Protein AF-A0AAW6MC49-F1 (afdb_monomer)

Sequence (115 aa):
GIDCALLYDPEQFTVTNSKLVLSTPFEGDTVHLTRGFLIVYGQMAGERVCFIVNHWPSRGAKSPVRVHAAKQVRALTDSLLRTDKKLKLIVMGDMNDDPMDESMATLGARKYAKL

Solvent-accessible surface area (backbon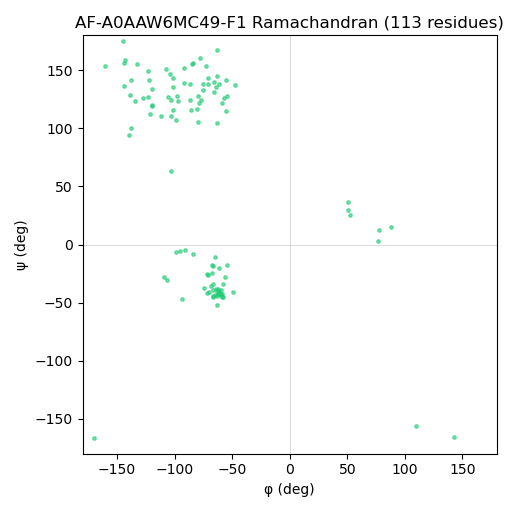e atoms only — not comparable to full-atom values): 6811 Å² total; per-residue (Å²): 94,67,90,75,85,84,89,80,56,71,93,59,40,46,78,75,49,74,47,78,45,68,51,78,56,64,96,71,41,81,83,80,43,51,64,38,37,38,36,40,33,28,38,39,92,93,39,57,36,36,40,38,37,38,54,46,60,51,74,91,48,65,66,69,56,35,35,51,51,20,46,52,52,32,53,49,52,53,53,52,41,71,76,36,80,79,56,45,73,45,82,46,71,44,63,60,68,56,84,86,36,68,29,36,50,59,43,62,56,75,71,80,74,83,124

Structure (mmCIF, N/CA/C/O backbone):
data_AF-A0AAW6MC49-F1
#
_entry.id   AF-A0AAW6MC49-F1
#
loop_
_atom_site.group_PDB
_atom_site.id
_atom_site.type_symbol
_atom_site.label_atom_id
_atom_site.label_alt_id
_atom_site.label_comp_id
_atom_site.label_asym_id
_atom_site.label_entity_id
_atom_site.label_seq_id
_atom_site.pdbx_PDB_ins_code
_atom_site.Cartn_x
_atom_site.Cartn_y
_atom_site.Cartn_z
_atom_site.occupancy
_atom_site.B_iso_or_equiv
_atom_site.auth_seq_id
_atom_site.auth_comp_id
_atom_site.auth_asym_id
_atom_site.auth_atom_id
_atom_site.pdbx_PDB_model_num
ATOM 1 N N . GLY A 1 1 ? 5.993 9.413 -10.305 1.00 64.44 1 GLY A N 1
ATOM 2 C CA . GLY A 1 1 ? 4.729 8.848 -9.781 1.00 64.44 1 GLY A CA 1
ATOM 3 C C . GLY A 1 1 ? 3.803 9.934 -9.256 1.00 64.44 1 GLY A C 1
ATOM 4 O O . GLY A 1 1 ? 4.238 11.078 -9.144 1.00 64.44 1 GLY A O 1
ATOM 5 N N . ILE A 1 2 ? 2.564 9.560 -8.934 1.00 78.25 2 ILE A N 1
ATOM 6 C CA . ILE A 1 2 ? 1.523 10.422 -8.347 1.00 78.25 2 ILE A CA 1
ATOM 7 C C . ILE A 1 2 ? 1.431 10.141 -6.841 1.00 78.25 2 ILE A C 1
ATOM 9 O O . ILE A 1 2 ? 1.612 8.998 -6.419 1.00 78.25 2 ILE A O 1
ATOM 13 N N . ASP A 1 3 ? 1.190 11.179 -6.041 1.00 86.75 3 ASP A N 1
ATOM 14 C CA . ASP A 1 3 ? 0.983 11.039 -4.599 1.00 86.75 3 ASP A CA 1
ATOM 15 C C . ASP A 1 3 ? -0.413 10.476 -4.297 1.00 86.75 3 ASP A C 1
ATOM 17 O O . ASP A 1 3 ? -1.403 10.847 -4.927 1.00 86.75 3 ASP A O 1
ATOM 21 N N . CYS A 1 4 ? -0.487 9.557 -3.336 1.00 94.19 4 CYS A N 1
ATOM 22 C CA . CYS A 1 4 ? -1.746 8.951 -2.909 1.00 94.19 4 CYS A CA 1
ATOM 23 C C . CYS A 1 4 ? -2.358 9.723 -1.736 1.00 94.19 4 CYS A C 1
ATOM 25 O O . CYS A 1 4 ? -1.640 10.279 -0.907 1.00 94.19 4 CYS A O 1
ATOM 27 N N . ALA A 1 5 ? -3.685 9.677 -1.628 1.00 95.62 5 ALA A N 1
ATOM 28 C CA . ALA A 1 5 ? -4.442 10.173 -0.485 1.00 95.62 5 ALA A CA 1
ATOM 29 C C . ALA A 1 5 ? -5.475 9.125 -0.047 1.00 95.62 5 ALA A C 1
ATOM 31 O O . ALA A 1 5 ? -5.906 8.300 -0.853 1.00 95.62 5 ALA A O 1
ATOM 32 N N . LEU A 1 6 ? -5.877 9.177 1.224 1.00 97.44 6 LEU A N 1
ATOM 33 C CA . LEU A 1 6 ? -6.994 8.403 1.760 1.00 97.44 6 LEU A CA 1
ATOM 34 C C . LEU A 1 6 ? -8.028 9.376 2.326 1.00 97.44 6 LEU A C 1
ATOM 36 O O . LEU A 1 6 ? -7.766 10.043 3.325 1.00 97.44 6 LEU A O 1
ATOM 40 N N . LEU A 1 7 ? -9.191 9.450 1.683 1.00 97.56 7 LEU A N 1
ATOM 41 C CA . LEU A 1 7 ? -10.367 10.096 2.257 1.00 97.56 7 LEU A CA 1
ATOM 42 C C . LEU A 1 7 ? -11.117 9.067 3.100 1.00 97.56 7 LEU A C 1
ATOM 44 O O . LEU A 1 7 ? -11.241 7.911 2.696 1.00 97.56 7 LEU A O 1
ATOM 48 N N . TYR A 1 8 ? -11.593 9.483 4.268 1.00 97.81 8 TYR A N 1
ATOM 49 C CA . TYR A 1 8 ? -12.289 8.612 5.205 1.00 97.81 8 TYR A CA 1
ATOM 50 C C . TYR A 1 8 ? -13.408 9.368 5.919 1.00 97.81 8 TYR A C 1
ATOM 52 O O . TYR A 1 8 ? -13.364 10.592 6.042 1.00 97.81 8 TYR A O 1
ATOM 60 N N . ASP A 1 9 ? -14.396 8.616 6.392 1.00 98.00 9 ASP A N 1
ATOM 61 C CA . ASP A 1 9 ? -15.457 9.114 7.258 1.00 98.00 9 ASP A CA 1
ATOM 62 C C . ASP A 1 9 ? -14.980 9.072 8.725 1.00 98.00 9 ASP A C 1
ATOM 64 O O . ASP A 1 9 ? -14.707 7.977 9.236 1.00 98.00 9 ASP A O 1
ATOM 68 N N . PRO A 1 10 ? -14.844 10.223 9.413 1.00 97.62 10 PRO A N 1
ATOM 69 C CA . PRO A 1 10 ? -14.376 10.265 10.795 1.00 97.62 10 PRO A CA 1
ATOM 70 C C . PRO A 1 10 ? -15.346 9.618 11.795 1.00 97.62 10 PRO A C 1
ATOM 72 O O . PRO A 1 10 ? -14.905 9.263 12.888 1.00 97.62 10 PRO A O 1
ATOM 75 N N . GLU A 1 11 ? -16.624 9.426 11.446 1.00 97.94 11 GLU A N 1
ATOM 76 C CA . GLU A 1 11 ? -17.574 8.689 12.293 1.00 97.94 11 GLU A CA 1
ATOM 77 C C . GLU A 1 11 ? -17.285 7.180 12.302 1.00 97.94 11 GLU A C 1
ATOM 79 O O . GLU A 1 11 ? -17.601 6.489 13.271 1.00 97.94 11 GLU A O 1
ATOM 84 N N . GLN A 1 12 ? -16.646 6.661 11.248 1.00 97.81 12 GLN A N 1
ATOM 85 C CA . GLN A 1 12 ? -16.361 5.230 11.094 1.00 97.81 12 GLN A CA 1
ATOM 86 C C . GLN A 1 12 ? -14.892 4.870 11.314 1.00 97.81 12 GLN A C 1
ATOM 88 O O . GLN A 1 12 ? -14.590 3.759 11.759 1.00 97.81 12 GLN A O 1
ATOM 93 N N . PHE A 1 13 ? -13.971 5.785 11.005 1.00 98.44 13 PHE A N 1
ATOM 94 C CA . PHE A 1 13 ? -12.537 5.539 11.076 1.00 98.44 13 PHE A CA 1
ATOM 95 C C . PHE A 1 13 ? -11.798 6.685 11.761 1.00 98.44 13 PHE A C 1
ATOM 97 O O . PHE A 1 13 ? -11.821 7.829 11.313 1.00 98.44 13 PHE A O 1
ATOM 104 N N . THR A 1 14 ? -11.067 6.368 12.828 1.00 98.31 14 THR A N 1
ATOM 105 C CA . THR A 1 14 ? -10.178 7.328 13.494 1.00 98.31 14 THR A CA 1
ATOM 106 C C . THR A 1 14 ? -8.731 7.045 13.112 1.00 98.31 14 THR A C 1
ATOM 108 O O . THR A 1 14 ? -8.160 6.039 13.540 1.00 98.31 14 THR A O 1
ATOM 111 N N . VAL A 1 15 ? -8.121 7.942 12.334 1.00 98.38 15 VAL A N 1
ATOM 112 C CA . VAL A 1 15 ? -6.692 7.877 11.998 1.00 98.38 15 VAL A CA 1
ATOM 113 C C . VAL A 1 15 ? -5.849 8.084 13.255 1.00 98.38 15 VAL A C 1
ATOM 115 O O . VAL A 1 15 ? -6.052 9.034 14.005 1.00 98.38 15 VAL A O 1
ATOM 118 N N . THR A 1 16 ? -4.874 7.20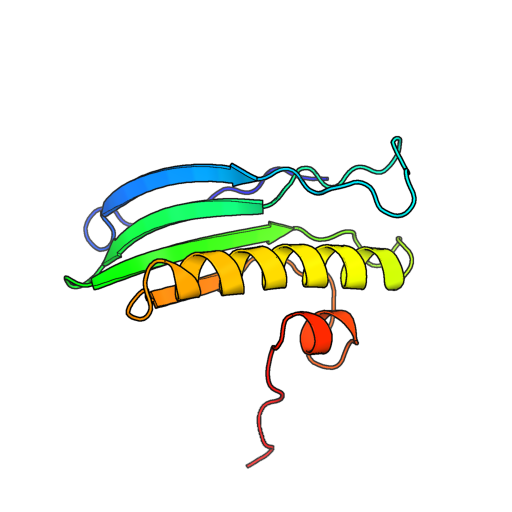5 13.471 1.00 98.06 16 THR A N 1
ATOM 119 C CA . THR A 1 16 ? -3.907 7.305 14.574 1.00 98.06 16 THR A CA 1
ATOM 120 C C . THR A 1 16 ? -2.508 7.667 14.094 1.00 98.06 16 THR A C 1
ATOM 122 O O . THR A 1 16 ? -1.743 8.266 14.845 1.00 98.06 16 THR A O 1
ATOM 125 N N . ASN A 1 17 ? -2.151 7.309 12.857 1.00 97.75 17 ASN A N 1
ATOM 126 C CA . ASN A 1 17 ? -0.868 7.660 12.253 1.00 97.75 17 ASN A CA 1
ATOM 127 C C . ASN A 1 17 ? -0.935 7.542 10.722 1.00 97.75 17 ASN A C 1
ATOM 129 O O . ASN A 1 17 ? -1.667 6.708 10.191 1.00 97.75 17 ASN A O 1
ATOM 133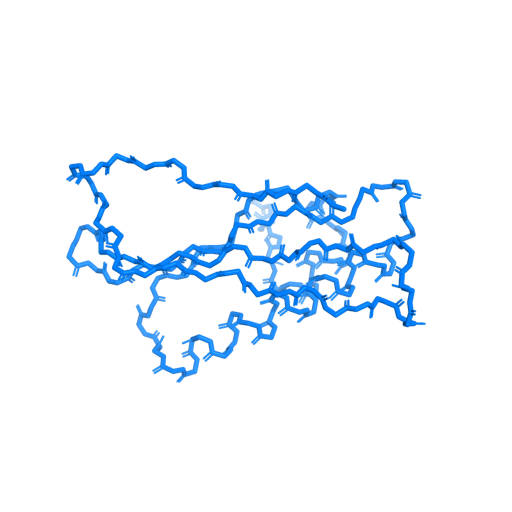 N N . SER A 1 18 ? -0.109 8.305 10.012 1.00 97.62 18 SER A N 1
ATOM 134 C CA . SER A 1 18 ? 0.126 8.148 8.578 1.00 97.62 18 SER A CA 1
ATOM 135 C C . SER A 1 18 ? 1.609 8.293 8.254 1.00 97.62 18 SER A C 1
ATOM 137 O O . SER A 1 18 ? 2.286 9.163 8.802 1.00 97.62 18 SER A O 1
ATOM 139 N N . LYS A 1 19 ? 2.113 7.483 7.325 1.00 95.69 19 LYS A N 1
ATOM 140 C CA . LYS A 1 19 ? 3.501 7.534 6.865 1.00 95.69 19 LYS A CA 1
ATOM 141 C C . LYS A 1 19 ? 3.584 7.235 5.375 1.00 95.69 19 LYS A C 1
ATOM 143 O O . LYS A 1 19 ? 3.005 6.261 4.909 1.00 95.69 19 LYS A O 1
ATOM 148 N N . LEU A 1 20 ? 4.389 8.008 4.652 1.00 95.56 20 LEU A N 1
ATOM 149 C CA . LEU A 1 20 ? 4.824 7.649 3.306 1.00 95.56 20 LEU A CA 1
ATOM 150 C C . LEU A 1 20 ? 6.082 6.775 3.390 1.00 95.56 20 LEU A C 1
ATOM 152 O O . LEU A 1 20 ? 7.085 7.175 3.986 1.00 95.56 20 LEU A O 1
ATOM 156 N N . VAL A 1 21 ? 6.038 5.583 2.797 1.00 95.12 21 VAL A N 1
ATOM 157 C CA . VAL A 1 21 ? 7.231 4.754 2.583 1.00 95.12 21 VAL A CA 1
ATOM 158 C C . VAL A 1 21 ? 7.661 4.897 1.135 1.00 95.12 21 VAL A C 1
ATOM 160 O O . VAL A 1 21 ? 6.925 4.509 0.235 1.00 95.12 21 VAL A O 1
ATOM 163 N N . LEU A 1 22 ? 8.848 5.455 0.905 1.00 92.56 22 LEU A N 1
ATOM 164 C CA . LEU A 1 22 ? 9.371 5.650 -0.445 1.00 92.56 22 LEU A CA 1
ATOM 165 C C . LEU A 1 22 ? 9.650 4.301 -1.117 1.00 92.56 22 LEU A C 1
ATOM 167 O O . LEU A 1 22 ? 10.179 3.386 -0.484 1.00 92.56 22 LEU A O 1
ATOM 171 N N . SER A 1 23 ? 9.320 4.201 -2.405 1.00 90.44 23 SER A N 1
ATOM 172 C CA . SER A 1 23 ? 9.721 3.050 -3.212 1.00 90.44 23 SER A CA 1
ATOM 173 C C . SER A 1 23 ? 11.219 3.117 -3.467 1.00 90.44 23 SER A C 1
ATOM 175 O O . SER A 1 23 ? 11.753 4.166 -3.828 1.00 90.44 23 SER A O 1
ATOM 177 N N . THR A 1 24 ? 11.894 1.981 -3.368 1.00 92.44 24 THR A N 1
ATOM 178 C CA . THR A 1 24 ? 13.257 1.843 -3.863 1.00 92.44 24 THR A CA 1
ATOM 179 C C . THR A 1 24 ? 13.255 1.858 -5.398 1.00 92.44 24 THR A C 1
ATOM 181 O O . THR A 1 24 ? 12.322 1.321 -6.014 1.00 92.44 24 THR A O 1
ATOM 184 N N . PRO A 1 25 ? 14.267 2.474 -6.033 1.00 90.50 25 PRO A N 1
ATOM 185 C CA . PRO A 1 25 ? 14.448 2.430 -7.481 1.00 90.50 25 PRO A CA 1
ATOM 186 C C . PRO A 1 25 ? 14.512 0.999 -8.019 1.00 90.50 25 PRO A C 1
ATOM 188 O O . PRO A 1 25 ? 15.129 0.129 -7.402 1.00 90.50 25 PRO A O 1
ATOM 191 N N . PHE A 1 26 ? 13.921 0.762 -9.189 1.00 89.88 26 PHE A N 1
ATOM 192 C CA . PHE A 1 26 ? 14.136 -0.481 -9.925 1.00 89.88 26 PHE A CA 1
ATOM 193 C C . PHE A 1 26 ? 15.481 -0.397 -10.653 1.00 89.88 26 PHE A C 1
ATOM 195 O O . PHE A 1 26 ? 15.692 0.541 -11.413 1.00 89.88 26 PHE A O 1
ATOM 202 N N . GLU A 1 27 ? 16.399 -1.331 -10.386 1.00 90.88 27 GLU A N 1
ATOM 203 C CA . GLU A 1 27 ? 17.730 -1.398 -11.028 1.00 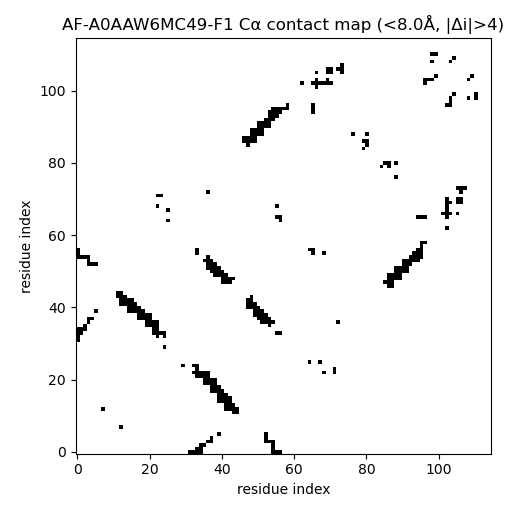90.88 27 GLU A CA 1
ATOM 204 C C . GLU A 1 27 ? 18.526 -0.074 -10.992 1.00 90.88 27 GLU A C 1
ATOM 206 O O . GLU A 1 27 ? 19.336 0.212 -11.866 1.00 90.88 27 GLU A O 1
ATOM 211 N N . GLY A 1 28 ? 18.306 0.747 -9.959 1.00 85.06 28 GLY A N 1
ATOM 212 C CA . GLY A 1 28 ? 18.977 2.040 -9.816 1.00 85.06 28 GLY A CA 1
ATOM 213 C C . GLY A 1 28 ? 18.425 3.163 -10.702 1.00 85.06 28 GLY A C 1
ATOM 214 O O . GLY A 1 28 ? 19.061 4.209 -10.775 1.00 85.06 28 GLY A O 1
ATOM 215 N N . ASP A 1 29 ? 17.259 2.995 -11.342 1.00 82.12 29 ASP A N 1
ATOM 216 C CA . ASP A 1 29 ? 16.607 4.057 -12.123 1.00 82.12 29 ASP A CA 1
ATOM 217 C C . ASP A 1 29 ? 16.218 5.245 -11.226 1.00 82.12 29 ASP A C 1
ATOM 219 O O . ASP A 1 29 ? 15.249 5.197 -10.466 1.00 82.12 29 ASP A O 1
ATOM 223 N N . THR A 1 30 ? 16.985 6.328 -11.321 1.00 79.62 30 THR A N 1
ATOM 224 C CA . THR A 1 30 ? 16.758 7.580 -10.587 1.00 79.62 30 THR A CA 1
ATOM 225 C C . THR A 1 30 ? 15.883 8.578 -11.342 1.00 79.62 30 THR A C 1
ATOM 227 O O . THR A 1 30 ? 15.540 9.623 -10.789 1.00 79.62 30 THR A O 1
ATOM 230 N N . VAL A 1 31 ? 15.499 8.269 -12.584 1.00 75.62 31 VAL A N 1
ATOM 231 C CA . VAL A 1 31 ? 14.723 9.150 -13.462 1.00 75.62 31 VAL A CA 1
ATOM 232 C C . VAL A 1 31 ? 13.229 8.854 -13.324 1.00 75.62 31 VAL A C 1
ATOM 234 O O . VAL A 1 31 ? 12.431 9.772 -13.127 1.00 75.62 31 VAL A O 1
ATOM 237 N N . HIS A 1 32 ? 12.829 7.580 -13.349 1.00 75.69 32 HIS A N 1
ATOM 238 C CA . HIS A 1 32 ? 11.418 7.171 -13.309 1.00 75.69 32 HIS A CA 1
ATOM 239 C C . HIS A 1 32 ? 11.001 6.653 -11.930 1.00 75.69 32 HIS A C 1
ATOM 241 O O . HIS A 1 32 ? 10.605 5.501 -11.744 1.00 75.69 32 HIS A O 1
ATOM 247 N N . LEU A 1 33 ? 11.056 7.534 -10.931 1.00 75.00 33 LEU A N 1
ATOM 248 C CA . LEU A 1 33 ? 10.763 7.161 -9.550 1.00 75.00 33 LEU A CA 1
ATOM 249 C C . LEU A 1 33 ? 9.258 6.984 -9.278 1.00 75.00 33 LEU A C 1
ATOM 251 O O . LEU A 1 33 ? 8.406 7.837 -9.582 1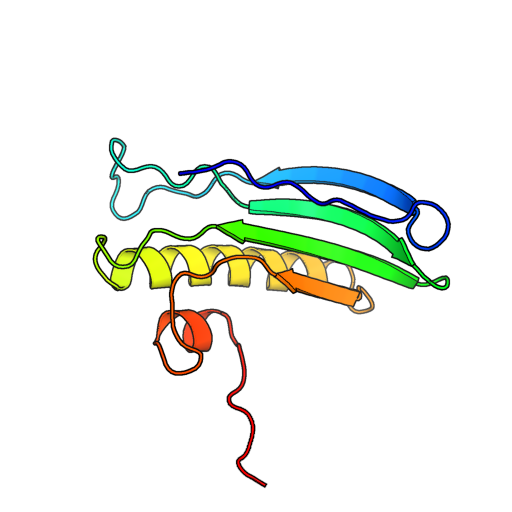.00 75.00 33 LEU A O 1
ATOM 255 N N . THR A 1 34 ? 8.938 5.878 -8.606 1.00 76.44 34 THR A N 1
ATOM 256 C CA . THR A 1 34 ? 7.656 5.700 -7.914 1.00 76.44 34 THR A CA 1
ATOM 257 C C . THR A 1 34 ? 7.733 6.444 -6.584 1.00 76.44 34 THR A C 1
ATOM 259 O O . THR A 1 34 ? 8.686 6.253 -5.834 1.00 76.44 34 THR A O 1
ATOM 262 N N . ARG A 1 35 ? 6.761 7.320 -6.289 1.00 79.62 35 ARG A N 1
ATOM 263 C CA . ARG A 1 35 ? 6.844 8.221 -5.123 1.00 79.62 35 ARG A CA 1
ATOM 264 C C . ARG A 1 35 ? 6.801 7.475 -3.788 1.00 79.62 35 ARG A C 1
ATOM 266 O O . ARG A 1 35 ? 7.492 7.868 -2.857 1.00 79.62 35 ARG A O 1
ATOM 273 N N . GLY A 1 36 ? 6.063 6.370 -3.708 1.00 90.81 36 GLY A N 1
ATOM 274 C CA . GLY A 1 36 ? 6.019 5.511 -2.529 1.00 90.81 36 GLY A CA 1
ATOM 275 C C . GLY A 1 36 ? 4.635 4.938 -2.263 1.00 90.81 36 GLY A C 1
ATOM 276 O O . GLY A 1 36 ? 3.753 4.990 -3.117 1.00 90.81 36 GLY A O 1
ATOM 277 N N . PHE A 1 37 ? 4.470 4.398 -1.062 1.00 95.81 37 PHE A N 1
ATOM 278 C CA . PHE A 1 37 ? 3.263 3.747 -0.570 1.00 95.81 37 PHE A CA 1
ATOM 279 C C . PHE A 1 37 ? 2.764 4.507 0.660 1.00 95.81 37 PHE A C 1
ATOM 281 O O . PHE A 1 37 ? 3.498 4.645 1.646 1.00 95.81 37 PHE A O 1
ATOM 288 N N . LEU A 1 38 ? 1.537 5.030 0.601 1.00 97.62 38 LEU A N 1
ATOM 289 C CA . LEU A 1 38 ? 0.931 5.725 1.734 1.00 97.62 38 LEU A CA 1
ATOM 290 C C . LEU A 1 38 ? 0.382 4.685 2.709 1.00 97.6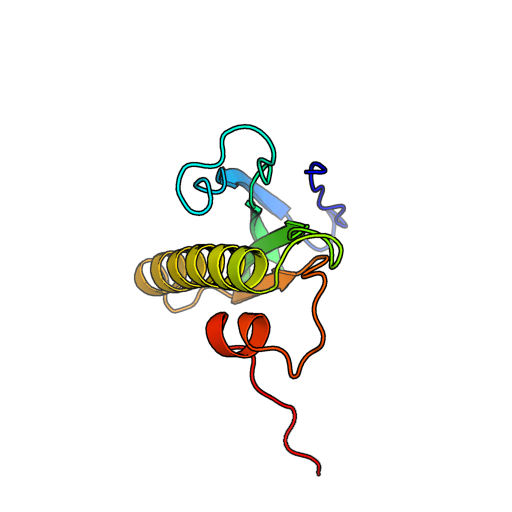2 38 LEU A C 1
ATOM 292 O O . LEU A 1 38 ? -0.533 3.938 2.376 1.00 97.62 38 LEU A O 1
ATOM 296 N N . ILE A 1 39 ? 0.927 4.659 3.919 1.00 98.00 39 ILE A N 1
ATOM 297 C CA . ILE A 1 39 ? 0.475 3.792 5.002 1.00 98.00 39 ILE A CA 1
ATOM 298 C C . ILE A 1 39 ? -0.344 4.628 5.979 1.00 98.00 39 ILE A C 1
ATOM 300 O O . ILE A 1 39 ? 0.159 5.620 6.506 1.00 98.00 39 ILE A O 1
ATOM 304 N N . VAL A 1 40 ? -1.578 4.217 6.255 1.00 98.50 40 VAL A N 1
ATOM 305 C CA . VAL A 1 40 ? -2.460 4.872 7.228 1.00 98.50 40 VAL A CA 1
ATOM 306 C C . VAL A 1 40 ? -2.897 3.855 8.269 1.00 98.50 40 VAL A C 1
ATOM 308 O O . VAL A 1 40 ? -3.411 2.792 7.932 1.00 98.50 40 VAL A O 1
ATOM 311 N N . TYR A 1 41 ? -2.693 4.181 9.539 1.00 98.25 41 TYR A N 1
ATOM 312 C CA . TYR A 1 41 ? -3.177 3.414 10.678 1.00 98.25 41 TYR A CA 1
ATOM 313 C C . TYR A 1 41 ? -4.375 4.104 11.295 1.00 98.25 41 TYR A C 1
ATOM 315 O O . TYR A 1 41 ? -4.424 5.332 11.379 1.00 98.25 41 TYR A O 1
ATOM 323 N N . GLY A 1 42 ? -5.294 3.305 11.815 1.00 98.00 42 GLY A N 1
ATOM 324 C CA . GLY A 1 42 ? -6.378 3.818 12.625 1.00 98.00 42 GLY A CA 1
ATOM 325 C C . GLY A 1 42 ? -7.173 2.724 13.311 1.00 98.00 42 GLY A C 1
ATOM 326 O O . GLY A 1 42 ? -6.750 1.565 13.383 1.00 98.00 42 GLY A O 1
ATOM 327 N N . GLN A 1 43 ? -8.326 3.124 13.828 1.00 98.12 43 GLN A N 1
ATOM 328 C CA . GLN A 1 43 ? -9.298 2.238 14.451 1.00 98.12 43 GLN A CA 1
ATOM 329 C C . GLN A 1 43 ? -10.619 2.298 13.693 1.00 98.12 43 GLN A C 1
ATOM 331 O O . GLN A 1 43 ? -11.095 3.388 13.381 1.00 98.12 43 GLN A O 1
ATOM 336 N N . MET A 1 44 ? -11.195 1.131 13.416 1.00 97.56 44 MET A N 1
ATOM 337 C CA . MET A 1 44 ? -12.496 0.968 12.767 1.00 97.56 44 MET A CA 1
ATOM 338 C C . MET A 1 44 ? -13.242 -0.157 13.479 1.00 97.56 44 MET A C 1
ATOM 340 O O . MET A 1 44 ? -12.673 -1.231 13.669 1.00 97.56 44 MET A O 1
ATOM 344 N N . ALA A 1 45 ? -14.484 0.087 13.902 1.00 96.06 45 ALA A N 1
ATOM 345 C CA . ALA A 1 45 ? -15.312 -0.900 14.611 1.00 96.06 45 ALA A CA 1
ATOM 346 C C . ALA A 1 45 ? -14.611 -1.580 15.816 1.00 96.06 45 ALA A C 1
ATOM 348 O O . ALA A 1 45 ? -14.792 -2.768 16.071 1.00 96.06 45 ALA A O 1
ATOM 349 N N . GLY A 1 46 ? -13.780 -0.832 16.552 1.00 95.75 46 GLY A N 1
ATOM 350 C CA . GLY A 1 46 ? -13.024 -1.344 17.704 1.00 95.75 46 GLY A CA 1
ATOM 351 C C . GLY A 1 46 ? -11.794 -2.193 17.356 1.00 95.75 46 GLY A C 1
ATOM 352 O O . GLY A 1 46 ? -11.114 -2.672 18.262 1.00 95.75 46 GLY A O 1
ATOM 353 N N . GLU A 1 47 ? -11.465 -2.362 16.074 1.00 97.00 47 GLU A N 1
ATOM 354 C CA . GLU A 1 47 ? -10.271 -3.074 15.623 1.00 97.00 47 GLU A CA 1
ATOM 355 C C . GLU A 1 47 ? -9.211 -2.124 15.057 1.00 97.00 47 GLU A C 1
ATOM 357 O O . GLU A 1 47 ? -9.503 -1.066 14.494 1.00 97.00 47 GLU A O 1
ATOM 362 N N . ARG A 1 48 ? -7.942 -2.530 15.177 1.00 97.38 48 ARG A N 1
ATOM 363 C CA . ARG A 1 48 ? -6.816 -1.842 14.539 1.00 97.38 48 ARG A CA 1
ATOM 364 C C . ARG A 1 48 ? -6.781 -2.193 13.058 1.00 97.38 48 ARG A C 1
ATOM 366 O O . ARG A 1 48 ? -6.658 -3.367 12.699 1.00 97.38 48 ARG A O 1
ATOM 373 N N . VAL A 1 49 ? -6.815 -1.165 12.220 1.00 98.12 49 VAL A N 1
ATOM 374 C CA . VAL A 1 49 ? -6.781 -1.297 10.762 1.00 98.12 49 VAL A CA 1
ATOM 375 C C . VAL A 1 49 ? -5.595 -0.524 10.202 1.00 98.12 49 VAL A C 1
ATOM 377 O O . VAL A 1 49 ? -5.249 0.557 10.684 1.00 98.12 49 VAL A O 1
ATOM 380 N N . CYS A 1 50 ? -4.952 -1.094 9.188 1.00 98.38 50 CYS A N 1
ATOM 381 C CA . CYS A 1 50 ? -3.894 -0.456 8.426 1.00 98.38 50 CYS A CA 1
ATOM 382 C C . CYS A 1 50 ? -4.211 -0.524 6.934 1.00 98.38 50 CYS A C 1
ATOM 384 O O . CYS A 1 50 ? -4.427 -1.604 6.386 1.00 98.38 50 CYS A O 1
ATOM 386 N N . PHE A 1 51 ? -4.194 0.632 6.282 1.00 98.62 51 PHE A N 1
ATOM 387 C CA . PHE A 1 51 ? -4.307 0.762 4.839 1.00 98.62 51 PHE A CA 1
ATOM 388 C C . PHE A 1 51 ? -2.927 1.010 4.239 1.00 98.62 51 PHE A C 1
ATOM 390 O O . PHE A 1 51 ? -2.181 1.854 4.734 1.00 98.62 51 PHE A O 1
ATOM 397 N N . ILE A 1 52 ? -2.609 0.315 3.150 1.00 98.31 52 ILE A N 1
ATOM 398 C CA . ILE A 1 52 ? -1.514 0.658 2.242 1.00 98.31 52 ILE A CA 1
ATOM 399 C C . ILE A 1 52 ? -2.157 1.096 0.928 1.00 98.31 52 ILE A C 1
ATOM 401 O O . ILE A 1 52 ? -2.739 0.270 0.223 1.00 98.31 52 ILE A O 1
ATOM 405 N N . VAL A 1 53 ? -2.066 2.385 0.609 1.00 97.94 53 VAL A N 1
ATOM 406 C CA . VAL A 1 53 ? -2.607 2.979 -0.617 1.00 97.94 53 VAL A CA 1
ATOM 407 C C . VAL A 1 53 ? -1.490 3.107 -1.648 1.00 97.94 53 VAL A C 1
ATOM 409 O O . VAL A 1 53 ? -0.412 3.636 -1.357 1.00 97.94 53 VAL A O 1
ATOM 412 N N . ASN A 1 54 ? -1.750 2.590 -2.847 1.00 95.44 54 ASN A N 1
ATOM 413 C CA . ASN A 1 54 ? -0.758 2.399 -3.896 1.00 95.44 54 ASN A CA 1
ATOM 414 C C . ASN A 1 54 ? -1.150 3.115 -5.192 1.00 95.44 54 ASN A C 1
ATOM 416 O O . ASN A 1 54 ? -2.325 3.195 -5.544 1.00 95.44 54 ASN A O 1
ATOM 420 N N . HIS A 1 55 ? -0.130 3.548 -5.929 1.00 94.44 55 HIS A N 1
ATOM 421 C CA . HIS A 1 55 ? -0.203 3.879 -7.348 1.00 94.44 55 HIS A CA 1
ATOM 422 C C . HIS A 1 55 ? 1.082 3.356 -7.999 1.00 94.44 55 HIS A C 1
ATOM 424 O O . HIS A 1 55 ? 2.136 3.997 -7.933 1.00 94.44 55 HIS A O 1
ATOM 430 N N . TRP A 1 56 ? 1.031 2.150 -8.555 1.00 93.81 56 TRP A N 1
ATOM 431 C CA . TRP A 1 56 ? 2.195 1.494 -9.156 1.00 93.81 56 TRP A CA 1
ATOM 432 C C . TRP A 1 56 ? 2.514 2.060 -10.547 1.00 93.81 56 TRP A C 1
ATOM 434 O O . TRP A 1 56 ? 1.650 2.689 -11.160 1.00 93.81 56 TRP A O 1
ATOM 444 N N . PRO A 1 57 ? 3.747 1.865 -11.061 1.00 91.38 57 PRO A N 1
ATOM 445 C CA . PRO A 1 57 ? 4.119 2.274 -12.413 1.00 91.38 57 PRO A CA 1
ATOM 446 C C . PRO A 1 57 ? 3.088 1.842 -13.454 1.00 91.38 57 PRO A C 1
ATOM 448 O O . PRO A 1 57 ? 2.618 0.708 -13.419 1.00 91.38 57 PRO A O 1
ATOM 451 N N . SER A 1 58 ? 2.770 2.725 -14.399 1.00 90.94 58 SER A N 1
ATOM 452 C CA . SER A 1 58 ? 1.795 2.423 -15.448 1.00 90.94 58 SER A CA 1
ATOM 453 C C . SER A 1 58 ? 2.251 1.269 -16.348 1.00 90.94 58 SER A C 1
ATOM 455 O O . SER A 1 58 ? 3.428 0.890 -16.382 1.00 90.94 58 SER A O 1
ATOM 457 N N . ARG A 1 59 ? 1.331 0.748 -17.167 1.00 89.00 59 ARG A N 1
ATOM 458 C CA . ARG A 1 59 ? 1.653 -0.257 -18.197 1.00 89.00 59 ARG A CA 1
ATOM 459 C C . ARG A 1 59 ? 2.580 0.249 -19.312 1.00 89.00 59 ARG A C 1
ATOM 461 O O . ARG A 1 59 ? 3.097 -0.567 -20.066 1.00 89.00 59 ARG A O 1
ATOM 468 N N . GLY A 1 60 ? 2.838 1.560 -19.391 1.00 85.06 60 GLY A N 1
ATOM 469 C CA . GLY A 1 60 ? 3.890 2.112 -20.252 1.00 85.06 60 GLY A CA 1
ATOM 470 C C . GLY A 1 60 ? 5.302 1.731 -19.787 1.00 85.06 60 GLY A C 1
ATOM 471 O O . GLY A 1 60 ? 6.223 1.676 -20.598 1.00 85.06 60 GLY A O 1
ATOM 472 N N . ALA A 1 61 ? 5.476 1.420 -18.497 1.00 84.62 61 ALA A N 1
ATOM 473 C CA . ALA A 1 61 ? 6.697 0.825 -17.970 1.00 84.62 61 ALA A CA 1
ATOM 474 C C . ALA A 1 61 ? 6.687 -0.706 -18.130 1.00 84.62 61 ALA A C 1
ATOM 476 O O . ALA A 1 61 ? 5.638 -1.359 -18.167 1.00 84.62 61 ALA A O 1
ATOM 477 N N . LYS A 1 62 ? 7.883 -1.305 -18.178 1.00 87.06 62 LYS A N 1
ATOM 478 C CA . LYS A 1 62 ? 8.037 -2.762 -18.299 1.00 87.06 62 LYS A CA 1
ATOM 479 C C . LYS A 1 62 ? 7.449 -3.477 -17.072 1.00 87.06 62 LYS A C 1
ATOM 481 O O . LYS A 1 62 ? 7.586 -3.006 -15.946 1.00 87.06 62 LYS A O 1
ATOM 486 N N . SER A 1 63 ? 6.862 -4.656 -17.287 1.00 88.62 63 SER A N 1
ATOM 487 C CA . SER A 1 63 ? 6.261 -5.486 -16.226 1.00 88.62 63 SER A CA 1
ATOM 488 C C . SER A 1 63 ? 7.159 -5.712 -14.986 1.00 88.62 63 SER A C 1
ATOM 490 O O . SER A 1 63 ? 6.650 -5.553 -13.873 1.00 88.62 63 SER A O 1
ATOM 492 N N . PRO A 1 64 ? 8.487 -5.947 -15.104 1.00 94.50 64 PRO A N 1
ATOM 493 C CA . PRO A 1 64 ? 9.361 -6.128 -13.939 1.00 94.50 64 PRO A CA 1
ATOM 494 C C . PRO A 1 64 ? 9.349 -4.969 -12.934 1.00 94.50 64 PRO A C 1
ATOM 496 O O . PRO A 1 64 ? 9.537 -5.195 -11.740 1.00 94.50 64 PRO A O 1
ATOM 499 N N . VAL A 1 65 ? 9.065 -3.740 -13.379 1.00 92.81 65 VAL A N 1
ATOM 500 C CA . VAL A 1 65 ? 8.981 -2.574 -12.488 1.00 92.81 65 VAL A CA 1
ATOM 501 C C . VAL A 1 65 ? 7.756 -2.678 -11.566 1.00 92.81 65 VAL A C 1
ATOM 503 O O . VAL A 1 65 ? 7.830 -2.330 -10.388 1.00 92.81 65 VAL A O 1
ATOM 506 N N . ARG A 1 66 ? 6.638 -3.228 -12.059 1.00 94.56 66 ARG A N 1
ATOM 507 C CA . ARG A 1 66 ? 5.441 -3.488 -11.239 1.00 94.56 66 ARG A CA 1
ATOM 508 C C . ARG A 1 66 ? 5.635 -4.690 -10.320 1.00 94.56 66 ARG A C 1
ATOM 510 O O . ARG A 1 66 ? 5.254 -4.630 -9.156 1.00 94.56 66 ARG A O 1
ATOM 517 N N . VAL A 1 67 ? 6.322 -5.738 -10.781 1.00 96.56 67 VAL A N 1
ATOM 518 C CA . VAL A 1 67 ? 6.741 -6.858 -9.914 1.00 96.56 67 VAL A CA 1
ATOM 519 C C . VAL A 1 67 ? 7.648 -6.363 -8.778 1.00 96.56 67 VAL A C 1
ATOM 521 O O . VAL A 1 67 ? 7.510 -6.800 -7.636 1.00 96.56 67 VAL A O 1
ATOM 524 N N . HIS A 1 68 ? 8.545 -5.411 -9.045 1.00 96.19 68 HIS A N 1
ATOM 525 C CA . HIS A 1 68 ? 9.376 -4.774 -8.019 1.00 96.19 68 HIS A CA 1
ATOM 526 C C . HIS A 1 68 ? 8.552 -3.989 -6.991 1.00 96.19 68 HIS A C 1
ATOM 528 O O . HIS A 1 68 ? 8.776 -4.138 -5.790 1.00 96.19 68 HIS A O 1
ATOM 534 N N . ALA A 1 69 ? 7.560 -3.208 -7.429 1.00 95.50 69 ALA A N 1
ATOM 535 C CA . ALA A 1 69 ? 6.624 -2.546 -6.517 1.00 95.50 69 ALA A CA 1
ATOM 536 C C . ALA A 1 69 ? 5.865 -3.568 -5.648 1.00 95.50 69 ALA A C 1
ATOM 538 O O . ALA A 1 69 ? 5.820 -3.425 -4.426 1.00 95.50 69 ALA A O 1
ATOM 539 N N . ALA A 1 70 ? 5.370 -4.654 -6.250 1.00 97.12 70 ALA A N 1
ATOM 540 C CA . ALA A 1 70 ? 4.691 -5.733 -5.537 1.00 97.12 70 ALA A CA 1
ATOM 541 C C . ALA A 1 70 ? 5.568 -6.388 -4.459 1.00 97.12 70 ALA A C 1
ATOM 543 O O . ALA A 1 70 ? 5.096 -6.616 -3.345 1.00 97.12 70 ALA A O 1
ATOM 544 N N . LYS A 1 71 ? 6.855 -6.644 -4.745 1.00 97.81 71 LYS A N 1
ATOM 545 C CA . LYS A 1 71 ? 7.811 -7.181 -3.756 1.00 97.81 71 LYS A CA 1
ATOM 546 C C . LYS A 1 71 ? 7.972 -6.252 -2.557 1.00 97.81 71 LYS A C 1
ATOM 548 O O . LYS A 1 71 ? 8.000 -6.720 -1.420 1.00 97.81 71 LYS A O 1
ATOM 553 N N . GLN A 1 72 ? 8.062 -4.947 -2.799 1.00 97.56 72 GLN A N 1
ATOM 554 C CA . GLN A 1 72 ? 8.197 -3.962 -1.728 1.00 97.56 72 GLN A CA 1
ATOM 555 C C . GLN A 1 72 ? 6.937 -3.885 -0.864 1.00 97.56 72 GLN A C 1
ATOM 557 O O . GLN A 1 72 ? 7.038 -3.926 0.362 1.00 97.56 72 GLN A O 1
ATOM 562 N N . VAL A 1 73 ? 5.752 -3.850 -1.482 1.00 97.75 73 VAL A N 1
ATOM 563 C CA . VAL A 1 73 ? 4.483 -3.872 -0.742 1.00 97.75 73 VAL A CA 1
ATOM 564 C C . VAL A 1 73 ? 4.345 -5.173 0.045 1.00 97.75 73 VAL A C 1
ATOM 566 O O . VAL A 1 73 ? 4.008 -5.121 1.222 1.00 97.75 73 VAL A O 1
ATOM 569 N N . ARG A 1 74 ? 4.693 -6.327 -0.536 1.00 98.06 74 ARG A N 1
ATOM 570 C CA . ARG A 1 74 ? 4.683 -7.612 0.174 1.00 98.06 74 ARG A CA 1
ATOM 571 C C . ARG A 1 74 ? 5.625 -7.623 1.382 1.00 98.06 74 ARG A C 1
ATOM 573 O O . ARG A 1 74 ? 5.256 -8.081 2.461 1.00 98.06 74 ARG A O 1
ATOM 580 N N . ALA A 1 75 ? 6.832 -7.083 1.234 1.00 98.00 75 ALA A N 1
ATOM 581 C CA . ALA A 1 75 ? 7.765 -6.958 2.350 1.00 98.00 75 ALA A CA 1
ATOM 582 C C . ALA A 1 75 ? 7.204 -6.054 3.464 1.00 98.00 75 ALA A C 1
ATOM 584 O O . ALA A 1 75 ? 7.364 -6.367 4.648 1.00 98.00 75 ALA A O 1
ATOM 585 N N . LEU A 1 76 ? 6.508 -4.970 3.096 1.00 97.25 76 LEU A N 1
ATOM 586 C CA . LEU A 1 76 ? 5.797 -4.112 4.044 1.00 97.25 76 LEU A CA 1
ATOM 587 C C . LEU A 1 76 ? 4.678 -4.878 4.751 1.00 97.25 76 LEU A C 1
ATOM 589 O O . LEU A 1 76 ? 4.674 -4.906 5.980 1.00 97.25 76 LEU A O 1
ATOM 593 N N . THR A 1 77 ? 3.783 -5.551 4.021 1.00 97.88 77 THR A N 1
ATOM 594 C CA . THR A 1 77 ? 2.682 -6.314 4.631 1.00 97.88 77 THR A CA 1
ATOM 595 C C . THR A 1 77 ? 3.194 -7.380 5.589 1.00 97.88 77 THR A C 1
ATOM 597 O O . THR A 1 77 ? 2.715 -7.471 6.719 1.00 97.88 77 THR A O 1
ATOM 600 N N . ASP A 1 78 ? 4.217 -8.136 5.185 1.00 97.62 78 ASP A N 1
ATOM 601 C CA . ASP A 1 78 ? 4.807 -9.182 6.018 1.00 97.62 78 ASP A CA 1
ATOM 602 C C . ASP A 1 78 ? 5.450 -8.588 7.281 1.00 97.62 78 ASP A C 1
ATOM 604 O O . ASP A 1 78 ? 5.347 -9.162 8.363 1.00 97.62 78 ASP A O 1
ATOM 608 N N . SER A 1 79 ? 6.094 -7.422 7.176 1.00 97.31 79 SER A N 1
ATOM 609 C CA . SER A 1 79 ? 6.683 -6.726 8.327 1.00 97.31 79 SER A CA 1
ATOM 610 C C . SER A 1 79 ? 5.633 -6.2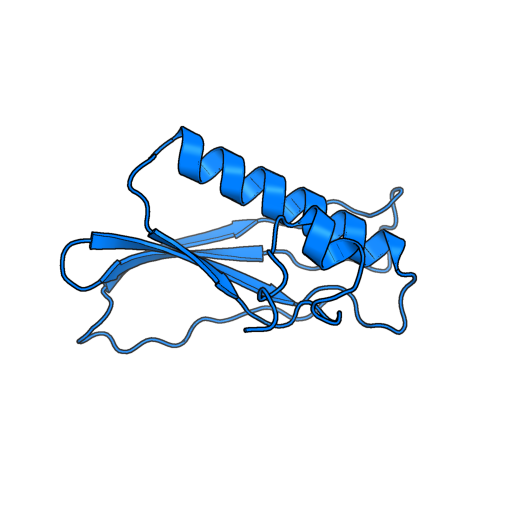58 9.338 1.00 97.31 79 SER A C 1
ATOM 612 O O . SER A 1 79 ? 5.790 -6.457 10.548 1.00 97.31 79 SER A O 1
ATOM 614 N N . LEU A 1 80 ? 4.531 -5.689 8.847 1.00 95.94 80 LEU A N 1
ATOM 615 C CA . LEU A 1 80 ? 3.443 -5.206 9.694 1.00 95.94 80 LEU A CA 1
ATOM 616 C C . LEU A 1 80 ? 2.729 -6.356 10.404 1.00 95.94 80 LEU A C 1
ATOM 618 O O . LEU A 1 80 ? 2.538 -6.297 11.616 1.00 95.94 80 LEU A O 1
ATOM 622 N N . LEU A 1 81 ? 2.436 -7.440 9.684 1.00 96.50 81 LEU A N 1
ATOM 623 C CA . LEU A 1 81 ? 1.785 -8.624 10.249 1.00 96.50 81 LEU A CA 1
ATOM 624 C C . LEU A 1 81 ? 2.695 -9.427 11.190 1.00 96.50 81 LEU A C 1
ATOM 626 O O . LEU A 1 81 ? 2.202 -10.097 12.097 1.00 96.50 81 LEU A O 1
ATOM 630 N N . ARG A 1 82 ? 4.026 -9.363 11.025 1.00 97.75 82 ARG A N 1
ATOM 631 C CA . ARG A 1 82 ? 4.961 -9.913 12.024 1.00 97.75 82 ARG A CA 1
ATOM 632 C C . ARG A 1 82 ? 4.913 -9.138 13.336 1.00 97.75 82 ARG A C 1
ATOM 634 O O . ARG A 1 82 ? 4.996 -9.758 14.393 1.00 97.75 82 ARG A O 1
ATOM 641 N N . THR A 1 83 ? 4.795 -7.814 13.260 1.00 95.56 83 THR A N 1
ATOM 642 C CA . THR A 1 83 ? 4.717 -6.935 14.437 1.00 95.56 83 THR A CA 1
ATOM 643 C C . THR A 1 83 ? 3.372 -7.077 15.151 1.00 95.56 83 THR A C 1
ATOM 645 O O . THR A 1 83 ? 3.332 -7.147 16.376 1.00 95.56 83 THR A O 1
ATOM 648 N N . ASP A 1 84 ? 2.277 -7.161 14.395 1.00 95.12 84 ASP A N 1
ATOM 649 C CA . ASP A 1 84 ? 0.927 -7.356 14.922 1.00 95.12 84 ASP A CA 1
ATOM 650 C C . ASP A 1 84 ? 0.151 -8.359 14.058 1.00 95.12 84 ASP A C 1
ATOM 652 O O . ASP A 1 84 ? -0.398 -8.029 13.008 1.00 95.12 84 ASP A O 1
ATOM 656 N N . LYS A 1 85 ? 0.070 -9.605 14.539 1.00 95.88 85 LYS A N 1
ATOM 657 C CA . LYS A 1 85 ? -0.619 -10.701 13.839 1.00 95.88 85 LYS A CA 1
ATOM 658 C C . LYS A 1 85 ? -2.136 -10.515 13.747 1.00 95.88 85 LYS A C 1
ATOM 660 O O . LYS A 1 85 ? -2.772 -11.224 12.971 1.00 95.88 85 LYS A O 1
ATOM 665 N N . LYS A 1 86 ? -2.729 -9.638 14.567 1.00 96.12 86 LYS A N 1
ATOM 666 C CA . LYS A 1 86 ? -4.177 -9.371 14.571 1.00 96.12 86 LYS A CA 1
ATOM 667 C C . LYS A 1 86 ? -4.548 -8.155 13.722 1.00 96.12 86 LYS A C 1
ATOM 669 O O . LYS A 1 86 ? -5.740 -7.904 13.544 1.00 96.12 86 LYS A O 1
ATOM 674 N N . LEU A 1 87 ? -3.561 -7.430 13.194 1.00 97.12 87 LEU A N 1
ATOM 675 C CA . LEU A 1 87 ? -3.777 -6.247 12.373 1.00 97.12 87 LEU A CA 1
ATOM 676 C C . LEU A 1 87 ? -4.646 -6.577 11.157 1.00 97.12 87 LEU A C 1
ATOM 678 O O . LEU A 1 87 ? -4.311 -7.453 10.356 1.00 97.12 87 LEU A O 1
ATOM 682 N N . LYS A 1 88 ? -5.740 -5.833 10.981 1.00 97.88 88 LYS A N 1
ATOM 683 C CA . LYS A 1 88 ? -6.505 -5.872 9.734 1.00 97.88 88 LYS A CA 1
ATOM 684 C C . LYS A 1 88 ? -5.777 -5.010 8.715 1.00 97.88 88 LYS A C 1
ATOM 686 O O . LYS A 1 88 ? -5.769 -3.787 8.824 1.00 97.88 88 LYS A O 1
ATOM 691 N N . LEU A 1 89 ? -5.115 -5.651 7.760 1.00 98.00 89 LEU A N 1
ATOM 692 C CA . LEU A 1 89 ? -4.325 -4.963 6.748 1.00 98.00 89 LEU A CA 1
ATOM 693 C C . LEU A 1 89 ? -5.052 -4.992 5.405 1.00 98.00 89 LEU A C 1
ATOM 695 O O . LEU A 1 89 ? -5.417 -6.059 4.916 1.00 98.00 89 LEU A O 1
ATOM 699 N N . ILE A 1 90 ? -5.222 -3.817 4.804 1.00 98.12 90 ILE A N 1
ATOM 700 C CA . ILE A 1 90 ? -5.854 -3.629 3.500 1.00 98.12 90 ILE A CA 1
ATOM 701 C C . ILE A 1 90 ? -4.833 -2.988 2.559 1.00 98.12 90 ILE A C 1
ATOM 703 O O . ILE A 1 90 ? -4.358 -1.881 2.800 1.00 98.12 90 ILE A O 1
ATOM 707 N N . VAL A 1 91 ? -4.501 -3.680 1.471 1.00 97.88 91 VAL A N 1
ATOM 708 C CA . VAL A 1 91 ? -3.722 -3.115 0.361 1.00 97.88 91 VAL A CA 1
ATOM 709 C C . VAL A 1 91 ? -4.708 -2.672 -0.714 1.00 97.88 91 VAL A C 1
ATOM 711 O O . VAL A 1 91 ? -5.512 -3.478 -1.173 1.00 97.88 91 VAL A O 1
ATOM 714 N N . MET A 1 92 ? -4.666 -1.401 -1.104 1.00 97.44 92 MET A N 1
ATOM 715 C CA . MET A 1 92 ? -5.613 -0.811 -2.054 1.00 97.44 92 MET A CA 1
ATOM 716 C C . MET A 1 92 ? -4.950 0.232 -2.959 1.00 97.44 92 MET A C 1
ATOM 718 O O . MET A 1 92 ? -3.779 0.573 -2.776 1.00 97.44 92 MET A O 1
ATOM 722 N N . GLY A 1 93 ? -5.716 0.753 -3.916 1.00 95.25 93 GLY A N 1
ATOM 723 C CA . GLY A 1 93 ? -5.280 1.761 -4.879 1.00 95.25 93 GLY A CA 1
ATOM 724 C C . GLY A 1 93 ? -5.151 1.194 -6.290 1.00 95.25 93 GLY A C 1
ATOM 725 O O . GLY A 1 93 ? -5.799 0.204 -6.622 1.00 95.25 93 GLY A O 1
ATOM 726 N N . ASP A 1 94 ? -4.326 1.840 -7.108 1.00 94.94 94 ASP A N 1
ATOM 727 C CA . ASP A 1 94 ? -4.077 1.449 -8.493 1.00 94.94 94 ASP A CA 1
ATOM 728 C C . ASP A 1 94 ? -2.768 0.653 -8.603 1.00 94.94 94 ASP A C 1
ATOM 730 O O . ASP A 1 94 ? -1.666 1.196 -8.480 1.00 94.94 94 ASP A O 1
ATOM 734 N N . MET A 1 95 ? -2.883 -0.655 -8.827 1.00 94.19 95 MET A N 1
ATOM 735 C CA . MET A 1 95 ? -1.737 -1.537 -9.067 1.00 94.19 95 MET A CA 1
ATOM 736 C C . MET A 1 95 ? -1.284 -1.529 -10.536 1.00 94.19 95 MET A C 1
ATOM 738 O O . MET A 1 95 ? -0.226 -2.078 -10.840 1.00 94.19 95 MET A O 1
ATOM 742 N N . ASN A 1 96 ? -2.038 -0.899 -11.445 1.00 94.38 96 ASN A N 1
ATOM 743 C CA . ASN A 1 96 ? -1.757 -0.848 -12.883 1.00 94.38 96 ASN A CA 1
ATOM 744 C C . ASN A 1 96 ? -1.531 -2.230 -13.539 1.00 94.38 96 ASN A C 1
ATOM 746 O O . ASN A 1 96 ? -0.856 -2.335 -14.566 1.00 94.38 96 ASN A O 1
ATOM 750 N N . ASP A 1 97 ? -2.100 -3.287 -12.956 1.00 93.50 97 ASP A N 1
ATOM 751 C CA . ASP A 1 97 ? -2.027 -4.667 -13.437 1.00 93.50 97 ASP A CA 1
ATOM 752 C C . ASP A 1 97 ? -3.351 -5.402 -13.211 1.00 93.50 97 ASP A C 1
ATOM 754 O O . ASP A 1 97 ? -4.165 -5.032 -12.361 1.00 93.50 97 ASP A O 1
ATOM 758 N N . ASP A 1 98 ? -3.548 -6.468 -13.982 1.00 91.94 98 ASP A N 1
ATOM 759 C CA . ASP A 1 98 ? -4.732 -7.309 -13.905 1.00 91.94 98 ASP A CA 1
ATOM 760 C C . ASP A 1 98 ? -4.557 -8.343 -12.788 1.00 91.94 98 ASP A C 1
ATOM 762 O O . ASP A 1 98 ? -3.433 -8.748 -12.475 1.00 91.94 98 ASP A O 1
ATOM 766 N N . PRO A 1 99 ? -5.652 -8.884 -12.226 1.00 90.81 99 PRO A N 1
ATOM 767 C CA . PRO A 1 99 ? -5.580 -9.897 -11.169 1.00 90.81 99 PRO A CA 1
ATOM 768 C C . PRO A 1 99 ? -4.745 -11.147 -11.506 1.00 90.81 99 PRO A C 1
ATOM 770 O O . PRO A 1 99 ? -4.409 -11.919 -10.609 1.00 90.81 99 PRO A O 1
ATOM 773 N N . MET A 1 100 ? -4.464 -11.387 -12.791 1.00 89.94 100 MET A N 1
ATOM 774 C CA . MET A 1 100 ? -3.707 -12.542 -13.281 1.00 89.94 100 MET A CA 1
ATOM 775 C C . MET A 1 100 ? -2.231 -12.239 -13.570 1.00 89.94 100 MET A C 1
ATOM 777 O O . MET A 1 100 ? -1.489 -13.181 -13.852 1.00 89.94 100 MET A O 1
ATOM 781 N N . ASP A 1 101 ? -1.807 -10.977 -13.491 1.00 92.94 101 ASP A N 1
ATOM 782 C CA . ASP A 1 101 ? -0.431 -10.571 -13.768 1.00 92.94 101 ASP A CA 1
ATOM 783 C C . ASP A 1 101 ? 0.532 -11.010 -12.646 1.00 92.94 101 ASP A C 1
ATOM 785 O O . ASP A 1 101 ? 0.161 -11.180 -11.479 1.00 92.94 101 ASP A O 1
ATOM 789 N N . GLU A 1 102 ? 1.808 -11.198 -13.001 1.00 95.06 102 GLU A N 1
ATOM 790 C CA . GLU A 1 102 ? 2.850 -11.708 -12.096 1.00 95.06 102 GLU A CA 1
ATOM 791 C C . GLU A 1 102 ? 3.028 -10.836 -10.844 1.00 95.06 102 GLU A C 1
ATOM 793 O O . GLU A 1 102 ? 3.301 -11.347 -9.755 1.00 95.06 102 GLU A O 1
ATOM 798 N N . SER A 1 103 ? 2.840 -9.522 -10.972 1.00 95.81 103 SER A N 1
ATOM 799 C CA . SER A 1 103 ? 2.928 -8.579 -9.856 1.00 95.81 103 SER A CA 1
ATOM 800 C C . SER A 1 103 ? 1.885 -8.884 -8.775 1.00 95.81 103 SER A C 1
ATOM 802 O O . SER A 1 103 ? 2.215 -8.892 -7.590 1.00 95.81 103 SER A O 1
ATOM 804 N N . MET A 1 104 ? 0.659 -9.246 -9.156 1.00 95.94 104 MET A N 1
ATOM 805 C CA . MET A 1 104 ? -0.412 -9.579 -8.216 1.00 95.94 104 MET A CA 1
ATOM 806 C C . MET A 1 104 ? -0.144 -10.907 -7.506 1.00 95.94 104 MET A C 1
ATOM 808 O O . MET A 1 104 ? -0.300 -11.001 -6.286 1.00 95.94 104 MET A O 1
ATOM 812 N N . ALA A 1 105 ? 0.352 -11.912 -8.234 1.00 95.44 105 ALA A N 1
ATOM 813 C CA . ALA A 1 105 ? 0.810 -13.161 -7.626 1.00 95.44 105 ALA A CA 1
ATOM 814 C C . ALA A 1 105 ? 1.979 -12.921 -6.651 1.00 95.44 105 ALA A C 1
ATOM 816 O O . ALA A 1 105 ? 1.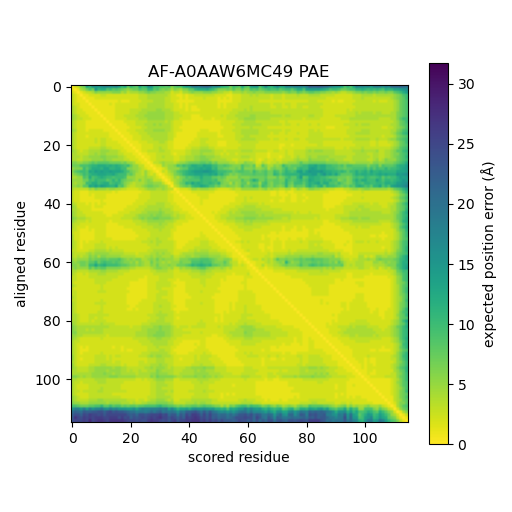986 -13.455 -5.542 1.00 95.44 105 ALA A O 1
ATOM 817 N N . THR A 1 106 ? 2.927 -12.059 -7.028 1.00 97.38 106 THR A N 1
ATOM 818 C CA . THR A 1 106 ? 4.078 -11.665 -6.199 1.00 97.38 106 THR A CA 1
ATOM 819 C C . THR A 1 106 ? 3.648 -10.934 -4.926 1.00 97.38 106 THR A C 1
ATOM 821 O O . THR A 1 106 ? 4.176 -11.207 -3.845 1.00 97.38 106 THR A O 1
ATOM 824 N N . LEU A 1 107 ? 2.641 -10.059 -5.020 1.00 96.94 107 LEU A N 1
ATOM 825 C CA . LEU A 1 107 ? 2.015 -9.416 -3.864 1.00 96.94 107 LEU A CA 1
ATOM 826 C C . LEU A 1 107 ? 1.367 -10.442 -2.915 1.00 96.94 107 LEU A C 1
ATOM 828 O O . LEU A 1 107 ? 1.178 -10.163 -1.735 1.00 96.94 107 LEU A O 1
ATOM 832 N N . GLY A 1 108 ? 1.070 -11.653 -3.394 1.00 94.88 108 GLY A N 1
ATOM 833 C CA . GLY A 1 108 ? 0.353 -12.683 -2.647 1.00 94.88 108 GLY A CA 1
ATOM 834 C C . GLY A 1 108 ? -1.165 -12.577 -2.785 1.00 94.88 108 GLY A C 1
ATOM 835 O O . GLY A 1 108 ? -1.889 -13.200 -2.004 1.00 94.88 108 GLY A O 1
ATOM 836 N N . ALA A 1 109 ? -1.658 -11.810 -3.765 1.00 92.62 109 ALA A N 1
ATOM 837 C CA . ALA A 1 109 ? -3.073 -11.784 -4.091 1.00 92.62 109 ALA A CA 1
ATOM 838 C C . ALA A 1 109 ? -3.500 -13.165 -4.604 1.00 92.62 109 ALA A C 1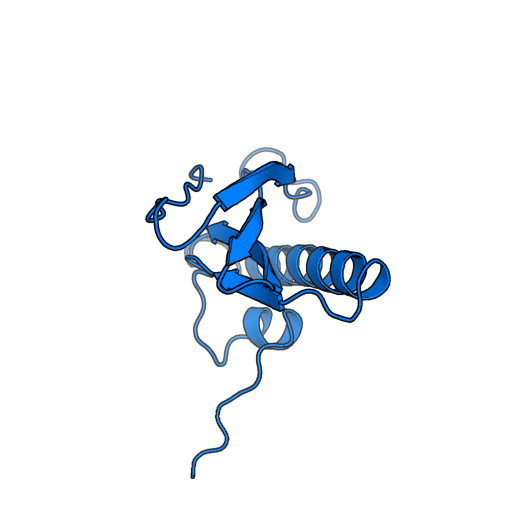
ATOM 840 O O . ALA A 1 109 ? -2.811 -13.808 -5.401 1.00 92.62 109 ALA A O 1
ATOM 841 N N . ARG A 1 110 ? -4.642 -13.648 -4.117 1.00 85.25 110 ARG A N 1
ATOM 842 C CA . ARG A 1 110 ? -5.193 -14.933 -4.542 1.00 85.25 110 ARG A CA 1
ATOM 843 C C . ARG A 1 110 ? -6.141 -14.709 -5.704 1.00 85.25 110 ARG A C 1
ATOM 845 O O . ARG A 1 110 ? -6.956 -13.790 -5.683 1.00 85.25 110 ARG A O 1
ATOM 852 N N . LYS A 1 111 ? -6.073 -15.601 -6.687 1.00 75.62 111 LYS A N 1
ATOM 853 C CA . LYS A 1 111 ? -7.123 -15.717 -7.697 1.00 75.62 111 LYS A CA 1
ATOM 854 C C . LYS A 1 111 ? -8.416 -16.091 -6.969 1.00 75.62 111 LYS A C 1
ATOM 856 O O . LYS A 1 111 ? -8.379 -16.945 -6.082 1.00 75.62 111 LYS A O 1
ATOM 861 N N . TYR A 1 112 ? -9.545 -15.493 -7.342 1.00 62.31 112 TYR A N 1
ATOM 862 C CA . TYR A 1 112 ? -10.828 -16.101 -7.002 1.00 62.31 112 TYR A CA 1
ATOM 863 C C . TYR A 1 112 ? -10.800 -17.537 -7.534 1.00 62.31 112 TYR A C 1
ATOM 865 O O . TYR A 1 112 ? -10.478 -17.753 -8.707 1.00 62.31 112 TYR A O 1
ATOM 873 N N . ALA A 1 113 ? -11.099 -18.519 -6.683 1.00 55.03 113 ALA A N 1
ATOM 874 C CA . ALA A 1 113 ? -11.522 -19.807 -7.205 1.00 55.03 113 ALA A CA 1
ATOM 875 C C . ALA A 1 113 ? -12.767 -19.508 -8.045 1.00 55.03 113 ALA A C 1
ATOM 877 O O . ALA A 1 113 ? -13.706 -18.896 -7.533 1.00 55.03 113 ALA A O 1
ATOM 878 N N . LYS A 1 114 ? -12.752 -19.850 -9.340 1.00 48.00 114 LYS A N 1
ATOM 879 C CA . LYS A 1 114 ? -14.013 -19.933 -10.078 1.00 48.00 114 LYS A CA 1
ATOM 880 C C . LYS A 1 114 ? -14.877 -20.916 -9.285 1.00 48.00 114 LYS A C 1
ATOM 882 O O . LYS A 1 114 ? -14.448 -22.055 -9.104 1.00 48.00 114 LYS A O 1
ATOM 887 N N . LEU A 1 115 ? -15.980 -20.417 -8.726 1.00 45.97 115 LEU A N 1
ATOM 888 C CA . LEU A 1 115 ? -17.063 -21.260 -8.228 1.00 45.97 115 LEU A CA 1
ATOM 889 C C . LEU A 1 115 ? -17.588 -22.118 -9.381 1.00 45.97 115 LEU A C 1
ATOM 891 O O . LEU A 1 115 ? -17.608 -21.596 -10.523 1.00 45.97 115 LEU A O 1
#

Radius of gyration: 14.82 Å; Cα contacts (8 Å, |Δi|>4): 188; chains: 1; bounding box: 37×32×38 Å

pLDDT: mean 92.04, std 9.87, range [45.97, 98.62]

Nearest PDB structures (foldseek):
  4fva-assembly4_D  TM=8.777E-01  e=3.699E-04  Caenorhabditis elegans
  4fva-assembly1_A  TM=8.539E-01  e=6.140E-04  Caenorhabditis elegans
  5inn-assembly4_D  TM=7.968E-01  e=1.260E-04  Mus musculus
  4gew-assembly1_A-2  TM=8.580E-01  e=6.969E-04  Caenorhabditis elegans
  4f1i-assembly1_A-2  TM=8.617E-01  e=8.428E-04  Caenorhabditis elegans

Organism: NCBI:txid246787

Secondary structure (DSSP, 8-state):
-PPP-----TTTEEEEEEEEEPPPPSTT-SSS----EEEEEEEETTEEEEEEEEEPPPTTS-HHHHHHHHHHHHHHHHHHHHH-TT-EEEEEEE-SS-TTSHHHHHHTPPPPP--

Foldseek 3Di:
DDDDDDDDDCVFKDWPDKDFDFQDDDVPPPPDGDRGWIWTWTDGPNATEIETEDDFDAPVDDLVSLLSVLLVLLVVVVVVCVVPVRYHYHYDYHSNDDCPRPSVVSNVNDDPDPD

InterPro domains:
  IPR005135 Endonuclease/exonuclease/phosphatase [PF19580] (1-105)
  IPR036691 Endonuclease/exonuclease/phosphatase superfamily [G3DSA:3.60.10.10] (1-113)
  IPR036691 Endonuclease/exonuclease/phosphatase superfamily [SSF56219] (3-108)

Mean predicted aligned error: 4.03 Å